Protein AF-A0A963NN15-F1 (afdb_monomer)

Secondary structure (DSSP, 8-state):
---SSEEEE--SSHHHHHH-STT--S-SS-EE---GGGHHHHHHHHHHHHHHTT-TTSEEEEEEEHIIIIITTHHHHHHHHHTT-S-EEEEE--SSBGGGTSB--TTS--

Solvent-accessible surface area (backbone atoms only — not comparable to full-atom values): 6058 Å² total; per-residue (Å²): 133,91,60,83,59,37,39,38,32,31,16,74,35,56,60,36,61,63,37,35,61,89,95,48,63,72,57,97,44,59,74,44,70,53,54,42,46,37,40,39,47,52,46,48,53,51,44,55,52,32,46,76,70,68,45,71,80,51,42,41,36,35,51,32,33,34,38,36,44,69,46,69,8,29,66,32,39,52,54,33,57,75,68,64,53,82,56,49,78,42,70,55,70,74,44,23,35,55,69,83,70,56,43,85,33,82,66,37,84,132

Structure (mmCIF, N/CA/C/O backbone):
data_AF-A0A963NN15-F1
#
_entry.id   AF-A0A963NN15-F1
#
loop_
_atom_site.group_PDB
_atom_site.id
_atom_site.type_symbol
_atom_site.label_atom_id
_atom_site.label_alt_id
_atom_site.label_comp_id
_atom_site.label_asym_id
_atom_site.label_entity_id
_atom_site.label_seq_id
_atom_site.pdbx_PDB_ins_code
_atom_site.Cartn_x
_atom_site.Cartn_y
_atom_site.Cartn_z
_atom_site.occupancy
_atom_site.B_iso_or_equiv
_atom_site.auth_seq_id
_atom_site.auth_comp_id
_atom_site.auth_asym_id
_atom_site.auth_atom_id
_atom_site.pdbx_PDB_model_num
ATOM 1 N N . GLU A 1 1 ? -16.730 9.349 -2.448 1.00 60.84 1 GLU A N 1
ATOM 2 C CA . GLU A 1 1 ? -15.549 10.236 -2.363 1.00 60.84 1 GLU A CA 1
ATOM 3 C C . GLU A 1 1 ? -14.782 9.901 -1.092 1.00 60.84 1 GLU A C 1
ATOM 5 O O . GLU A 1 1 ? -15.428 9.546 -0.113 1.00 60.84 1 GLU A O 1
ATOM 10 N N . ILE A 1 2 ? -13.446 9.968 -1.102 1.00 81.62 2 ILE A N 1
ATOM 11 C CA . ILE A 1 2 ? -12.650 9.847 0.132 1.00 81.62 2 ILE A CA 1
ATOM 12 C C . ILE A 1 2 ? -12.764 11.188 0.864 1.00 81.62 2 ILE A C 1
ATOM 14 O O . ILE A 1 2 ? -12.326 12.214 0.344 1.00 81.62 2 ILE A O 1
ATOM 18 N N . GLY A 1 3 ? -13.424 11.186 2.022 1.00 85.44 3 GLY A N 1
ATOM 19 C CA . GLY A 1 3 ? -13.643 12.385 2.832 1.00 85.44 3 GLY A CA 1
ATOM 20 C C . GLY A 1 3 ? -12.395 12.834 3.600 1.00 85.44 3 GLY A C 1
ATOM 21 O O . GLY A 1 3 ? -11.336 12.216 3.531 1.00 85.44 3 GLY A O 1
ATOM 22 N N . ALA A 1 4 ? -12.532 13.914 4.374 1.00 92.25 4 ALA A N 1
ATOM 23 C CA . ALA A 1 4 ? -11.456 14.413 5.237 1.00 92.25 4 ALA A CA 1
ATOM 24 C C . ALA A 1 4 ? -11.134 13.473 6.419 1.00 92.25 4 ALA A C 1
ATOM 26 O O . ALA A 1 4 ? -10.036 13.546 6.967 1.00 92.25 4 ALA A O 1
ATOM 27 N N . ASP A 1 5 ? -12.069 12.596 6.802 1.00 96.38 5 ASP A N 1
ATOM 28 C CA . ASP A 1 5 ? -11.848 11.546 7.802 1.00 96.38 5 ASP A CA 1
ATOM 29 C C . ASP A 1 5 ? -11.218 10.310 7.145 1.00 96.38 5 ASP A C 1
ATOM 31 O O . ASP A 1 5 ? -11.868 9.296 6.880 1.00 96.38 5 ASP A O 1
ATOM 35 N N . ALA A 1 6 ? -9.938 10.441 6.808 1.00 97.19 6 ALA A N 1
ATOM 36 C CA . ALA A 1 6 ? -9.162 9.383 6.188 1.00 97.19 6 ALA A CA 1
ATOM 37 C C . ALA A 1 6 ? -7.715 9.381 6.689 1.00 97.19 6 ALA A C 1
ATOM 39 O O . ALA A 1 6 ? -7.194 10.394 7.153 1.00 97.19 6 ALA A O 1
ATOM 40 N N . MET A 1 7 ? -7.049 8.238 6.557 1.00 97.50 7 MET A N 1
ATOM 41 C CA . MET A 1 7 ? -5.616 8.077 6.777 1.00 97.50 7 MET A CA 1
ATOM 42 C C . MET A 1 7 ? -5.003 7.323 5.601 1.00 97.50 7 MET A C 1
ATOM 44 O O . MET A 1 7 ? -5.540 6.307 5.154 1.00 97.50 7 MET A O 1
ATOM 48 N N . ALA A 1 8 ? -3.869 7.815 5.109 1.00 97.38 8 ALA A N 1
ATOM 49 C CA . ALA A 1 8 ? -3.171 7.221 3.980 1.00 97.38 8 ALA A CA 1
ATOM 50 C C . ALA A 1 8 ? -1.980 6.371 4.436 1.00 97.38 8 ALA A C 1
ATOM 52 O O . ALA A 1 8 ? -1.214 6.766 5.314 1.00 97.38 8 ALA A O 1
ATOM 53 N N . VAL A 1 9 ? -1.788 5.230 3.783 1.00 98.25 9 VAL A N 1
ATOM 54 C CA . VAL A 1 9 ? -0.587 4.400 3.855 1.00 98.25 9 VAL A CA 1
ATOM 55 C C . VAL A 1 9 ? 0.126 4.503 2.511 1.00 98.25 9 VAL A C 1
ATOM 57 O O . VAL A 1 9 ? -0.418 4.102 1.482 1.00 98.25 9 VAL A O 1
ATOM 60 N N . ILE A 1 10 ? 1.331 5.070 2.504 1.00 97.94 10 ILE A N 1
ATOM 61 C CA . ILE A 1 10 ? 2.076 5.365 1.272 1.00 97.94 10 ILE A CA 1
ATOM 62 C C . ILE A 1 10 ? 3.467 4.721 1.364 1.00 97.94 10 ILE A C 1
ATOM 64 O O . ILE A 1 10 ? 4.354 5.295 1.995 1.00 97.94 10 ILE A O 1
ATOM 68 N N . PRO A 1 11 ? 3.685 3.524 0.786 1.00 97.88 11 PRO A N 1
ATOM 69 C CA . PRO A 1 11 ? 5.013 2.915 0.718 1.00 97.88 11 PRO A CA 1
ATOM 70 C C . PRO A 1 11 ? 5.978 3.715 -0.186 1.00 97.88 11 PRO A C 1
ATOM 72 O O . PRO A 1 11 ? 5.517 4.484 -1.040 1.00 97.88 11 PRO A O 1
ATOM 75 N N . PRO A 1 12 ?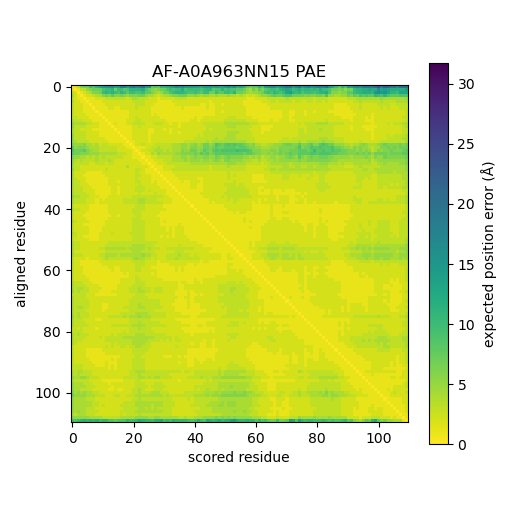 7.307 3.497 -0.072 1.00 97.50 12 PRO A N 1
ATOM 76 C CA . PRO A 1 12 ? 8.325 4.064 -0.954 1.00 97.50 12 PRO A CA 1
ATOM 77 C C . PRO A 1 12 ? 7.951 3.955 -2.436 1.00 97.50 12 PRO A C 1
ATOM 79 O O . PRO A 1 12 ? 7.853 2.875 -3.001 1.00 97.50 12 PRO A O 1
ATOM 82 N N . SER A 1 13 ? 7.701 5.092 -3.072 1.00 96.44 13 SER A N 1
ATOM 83 C CA . SER A 1 13 ? 7.200 5.193 -4.445 1.00 96.44 13 SER A CA 1
ATOM 84 C C . SER A 1 13 ? 7.310 6.648 -4.907 1.00 96.44 13 SER A C 1
ATOM 86 O O . SER A 1 13 ? 7.644 7.526 -4.108 1.00 96.44 13 SER A O 1
ATOM 88 N N . CYS A 1 14 ? 6.965 6.949 -6.164 1.00 96.81 14 CYS A N 1
ATOM 89 C CA . CYS A 1 14 ? 6.812 8.344 -6.596 1.00 96.81 14 CYS A CA 1
ATOM 90 C C . CYS A 1 14 ? 5.805 9.093 -5.711 1.00 96.81 14 CYS A C 1
ATOM 92 O O . CYS A 1 14 ? 6.032 10.250 -5.362 1.00 96.81 14 CYS A O 1
ATOM 94 N N . MET A 1 15 ? 4.728 8.416 -5.292 1.00 96.69 15 MET A N 1
ATOM 95 C CA . MET A 1 15 ? 3.721 8.997 -4.409 1.00 96.69 15 MET A CA 1
ATOM 96 C C . MET A 1 15 ? 4.299 9.358 -3.037 1.00 96.69 15 MET A C 1
ATOM 98 O O . MET A 1 15 ? 3.920 10.385 -2.489 1.00 96.69 15 MET A O 1
ATOM 102 N N . ALA A 1 16 ? 5.252 8.588 -2.500 1.00 95.62 16 ALA A N 1
ATOM 103 C CA . ALA A 1 16 ? 5.925 8.938 -1.245 1.00 95.62 16 ALA A CA 1
ATOM 104 C C . ALA A 1 16 ? 6.748 10.233 -1.363 1.00 95.62 16 ALA A C 1
ATOM 106 O O . ALA A 1 16 ? 6.741 11.045 -0.440 1.00 95.62 16 ALA A O 1
ATOM 107 N N . ILE A 1 17 ? 7.407 10.457 -2.507 1.00 95.38 17 ILE A N 1
ATOM 108 C CA . ILE A 1 17 ? 8.140 11.705 -2.773 1.00 95.38 17 ILE A CA 1
ATOM 109 C C . ILE A 1 17 ? 7.174 12.882 -2.940 1.00 95.38 17 ILE A C 1
ATOM 111 O O . ILE A 1 17 ? 7.390 13.944 -2.361 1.00 95.38 17 ILE A O 1
ATOM 115 N N . ILE A 1 18 ? 6.079 12.683 -3.681 1.00 95.50 18 ILE A N 1
ATOM 116 C CA . ILE A 1 18 ? 5.031 13.697 -3.887 1.00 95.50 18 ILE A CA 1
ATOM 117 C C . ILE A 1 18 ? 4.321 14.037 -2.572 1.00 95.50 18 ILE A C 1
ATOM 119 O O . ILE A 1 18 ? 3.994 15.201 -2.335 1.00 95.50 18 ILE A O 1
ATOM 123 N N . ALA A 1 19 ? 4.103 13.044 -1.704 1.00 95.06 19 ALA A N 1
ATOM 124 C CA . ALA A 1 19 ? 3.505 13.222 -0.384 1.00 95.06 19 ALA A CA 1
ATOM 125 C C . ALA A 1 19 ? 4.323 14.165 0.507 1.00 95.06 19 ALA A C 1
ATOM 127 O O . ALA A 1 19 ? 3.743 14.803 1.380 1.00 95.06 19 ALA A O 1
ATOM 128 N N . GLY A 1 20 ? 5.624 14.298 0.239 1.00 92.19 20 GLY A N 1
ATOM 129 C CA . GLY A 1 20 ? 6.531 15.238 0.883 1.00 92.19 20 GLY A CA 1
ATOM 130 C C . GLY A 1 20 ? 7.494 14.560 1.867 1.00 92.19 20 GLY A C 1
ATOM 131 O O . GLY A 1 20 ? 7.127 13.583 2.523 1.00 92.19 20 GLY A O 1
ATOM 132 N N . PRO A 1 21 ? 8.740 15.057 1.978 1.00 89.25 21 PRO A N 1
ATOM 133 C CA . PRO A 1 21 ? 9.678 14.603 2.995 1.00 89.25 21 PRO A CA 1
ATOM 134 C C . PRO A 1 21 ? 9.320 15.205 4.355 1.00 89.25 21 PRO A C 1
ATOM 136 O O . PRO A 1 21 ? 8.892 16.355 4.431 1.00 89.25 21 PRO A O 1
ATOM 139 N N . GLN A 1 22 ? 9.600 14.487 5.442 1.00 87.62 22 GLN A N 1
ATOM 140 C CA . GLN A 1 22 ? 9.481 15.035 6.796 1.00 87.62 22 GLN A CA 1
ATOM 141 C C . GLN A 1 22 ? 10.270 16.360 6.926 1.00 87.62 22 GLN A C 1
ATOM 143 O O . GLN A 1 22 ? 11.441 16.387 6.537 1.00 87.62 22 GLN A O 1
ATOM 148 N N . PRO A 1 23 ? 9.697 17.448 7.491 1.00 90.69 23 PRO A N 1
ATOM 149 C CA . PRO A 1 23 ? 8.391 17.576 8.159 1.00 90.69 23 PRO A CA 1
ATOM 150 C C . PRO A 1 23 ? 7.225 18.075 7.282 1.00 90.69 23 PR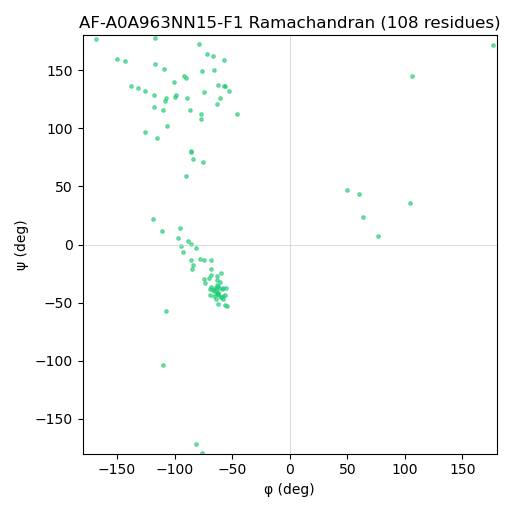O A C 1
ATOM 152 O O . PRO A 1 23 ? 6.196 18.495 7.809 1.00 90.69 23 PRO A O 1
ATOM 155 N N . TYR A 1 24 ? 7.376 18.090 5.961 1.00 91.81 24 TYR A N 1
ATOM 156 C CA . TYR A 1 24 ? 6.381 18.611 5.027 1.00 91.81 24 TYR A CA 1
ATOM 157 C C . TYR A 1 24 ? 5.426 17.518 4.548 1.00 91.81 24 TYR A C 1
ATOM 159 O O . TYR A 1 24 ? 5.831 16.382 4.317 1.00 91.81 24 TYR A O 1
ATOM 167 N N . SER A 1 25 ? 4.161 17.885 4.328 1.00 94.38 25 SER A N 1
ATOM 168 C CA . SER A 1 25 ? 3.207 17.016 3.644 1.00 94.38 25 SER A CA 1
ATOM 169 C C . SER A 1 25 ? 2.348 17.787 2.648 1.00 94.38 25 SER A C 1
ATOM 171 O O . SER A 1 25 ? 1.871 18.882 2.949 1.00 94.38 25 SER A O 1
ATOM 173 N N . SER A 1 26 ? 2.150 17.215 1.460 1.00 95.25 26 SER A N 1
ATOM 174 C CA . SER A 1 26 ? 1.211 17.717 0.449 1.00 95.25 26 SER A CA 1
ATOM 175 C C . SER A 1 26 ? -0.220 17.207 0.661 1.00 95.25 26 SER A C 1
ATOM 177 O O . SER A 1 26 ? -1.161 17.753 0.080 1.00 95.25 26 SER A O 1
ATOM 179 N N . LEU A 1 27 ? -0.408 16.193 1.516 1.00 93.38 27 LEU A N 1
ATOM 180 C CA . LEU A 1 27 ? -1.718 15.666 1.884 1.00 93.38 27 LEU A CA 1
ATOM 181 C C . LEU A 1 27 ? -2.264 16.394 3.118 1.00 93.38 27 LEU A C 1
ATOM 183 O O . LEU A 1 27 ? -1.538 16.727 4.050 1.00 93.38 27 LEU A O 1
ATOM 187 N N . LYS A 1 28 ? -3.585 16.609 3.138 1.00 93.88 28 LYS A N 1
ATOM 188 C CA . LYS A 1 28 ? -4.310 17.204 4.279 1.00 93.88 28 LYS A CA 1
ATOM 189 C C . LYS A 1 28 ? -4.782 16.171 5.309 1.00 93.88 28 LYS A C 1
ATOM 191 O O . LYS A 1 28 ? -5.474 16.530 6.257 1.00 93.88 28 LYS A O 1
ATOM 196 N N . ILE A 1 29 ? -4.438 14.906 5.097 1.00 94.69 29 ILE A N 1
ATOM 197 C CA . ILE A 1 29 ? -4.777 13.774 5.958 1.00 94.69 29 ILE A CA 1
ATOM 198 C C . ILE A 1 29 ? -3.493 13.155 6.518 1.00 94.69 29 ILE A C 1
ATOM 200 O O . ILE A 1 29 ? -2.442 13.286 5.885 1.00 94.69 29 ILE A O 1
ATOM 204 N N . PRO A 1 30 ? -3.542 12.473 7.674 1.00 95.31 30 PRO A N 1
ATOM 205 C CA . PRO A 1 30 ? -2.386 11.758 8.196 1.00 95.31 30 PRO A CA 1
ATOM 206 C C . PRO A 1 30 ? -1.851 10.729 7.194 1.00 95.31 30 PRO A C 1
ATOM 208 O O . PRO A 1 30 ? -2.619 9.968 6.601 1.00 95.31 30 PRO A O 1
ATOM 211 N N . VAL A 1 31 ? -0.527 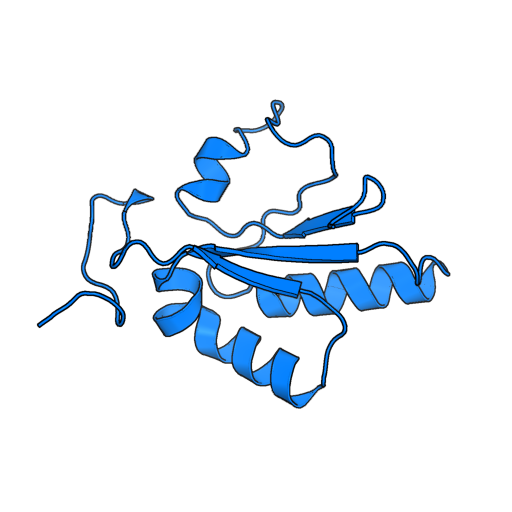10.685 7.048 1.00 95.25 31 VAL A N 1
ATOM 212 C CA . VAL A 1 31 ? 0.183 9.740 6.180 1.00 95.25 31 VAL A CA 1
ATOM 213 C C . VAL A 1 31 ? 1.098 8.871 7.032 1.00 95.25 31 VAL A C 1
ATOM 215 O O . VAL A 1 31 ? 1.911 9.379 7.803 1.00 95.25 31 VAL A O 1
ATOM 218 N N . TYR A 1 32 ? 0.994 7.559 6.859 1.00 96.06 32 TYR A N 1
ATOM 219 C CA . TYR A 1 32 ? 1.932 6.579 7.382 1.00 96.06 32 TYR A CA 1
ATOM 220 C C . TYR A 1 32 ? 2.764 6.003 6.231 1.00 96.06 32 TYR A C 1
ATOM 222 O O . TYR A 1 32 ? 2.206 5.510 5.250 1.00 96.06 32 TYR A O 1
ATOM 230 N N . GLN A 1 33 ? 4.092 6.061 6.338 1.00 95.94 33 GLN A N 1
ATOM 231 C CA . GLN A 1 33 ? 5.007 5.490 5.345 1.00 95.94 33 GLN A CA 1
ATOM 232 C C . GLN A 1 33 ? 5.651 4.205 5.899 1.00 95.94 33 GLN A C 1
ATOM 234 O O . GLN A 1 33 ? 6.551 4.297 6.736 1.00 95.94 33 GLN A O 1
ATOM 239 N N . PRO A 1 34 ? 5.183 3.010 5.490 1.00 97.00 34 PRO A N 1
ATOM 240 C CA . PRO A 1 34 ? 5.821 1.737 5.822 1.00 97.00 34 PRO A CA 1
ATOM 241 C C . PRO A 1 34 ? 7.002 1.447 4.880 1.00 97.00 34 PRO A C 1
ATOM 243 O O . PRO A 1 34 ? 7.375 2.279 4.058 1.00 97.00 34 PRO A O 1
ATOM 246 N N . THR A 1 35 ? 7.572 0.245 4.957 1.00 97.88 35 THR A N 1
ATOM 247 C CA . THR A 1 35 ? 8.447 -0.282 3.899 1.00 97.88 35 THR A CA 1
ATOM 248 C C . THR A 1 35 ? 7.640 -0.664 2.648 1.00 97.88 35 THR A C 1
ATOM 250 O O . THR A 1 35 ? 6.409 -0.768 2.692 1.00 97.88 35 THR A O 1
ATOM 253 N N . LEU A 1 36 ? 8.316 -0.835 1.505 1.00 97.69 36 LEU A N 1
ATOM 254 C CA . LEU A 1 36 ? 7.658 -1.042 0.206 1.00 97.69 36 LEU A CA 1
ATOM 255 C C . LEU A 1 36 ? 6.817 -2.326 0.177 1.00 97.69 36 LEU A C 1
ATOM 257 O O . LEU A 1 36 ? 5.679 -2.330 -0.290 1.00 97.69 36 LEU A O 1
ATOM 261 N N . GLU A 1 37 ? 7.358 -3.394 0.746 1.00 98.00 37 GLU A N 1
ATOM 262 C CA . GLU A 1 37 ? 6.777 -4.730 0.804 1.00 98.00 37 GLU A CA 1
ATOM 263 C C . GLU A 1 37 ? 5.614 -4.873 1.797 1.00 98.00 37 GLU A C 1
ATOM 265 O O . GLU A 1 37 ? 4.890 -5.867 1.756 1.00 98.00 37 GLU A O 1
ATOM 270 N N . ALA A 1 38 ? 5.419 -3.901 2.696 1.00 97.94 38 ALA A N 1
ATOM 271 C CA . ALA A 1 38 ? 4.523 -4.025 3.848 1.00 97.94 38 ALA A CA 1
ATOM 272 C C . ALA A 1 38 ? 3.264 -3.143 3.771 1.00 97.94 38 ALA A C 1
ATOM 274 O O . ALA A 1 38 ? 2.556 -3.004 4.769 1.00 97.94 38 ALA A O 1
ATOM 275 N N . SER A 1 39 ? 2.957 -2.548 2.615 1.00 97.62 39 SER A N 1
ATOM 276 C CA . SER A 1 39 ? 1.874 -1.562 2.458 1.00 97.62 39 SER A CA 1
ATOM 277 C C . SER A 1 39 ? 0.497 -2.050 2.942 1.00 97.62 39 SER A C 1
ATOM 279 O O . SER A 1 39 ? -0.121 -1.412 3.796 1.00 97.62 39 SER A O 1
ATOM 281 N N . ALA A 1 40 ? 0.030 -3.212 2.480 1.00 98.38 40 ALA A N 1
ATOM 282 C CA . ALA A 1 40 ? -1.265 -3.764 2.889 1.00 98.38 40 ALA A CA 1
ATOM 283 C C . ALA A 1 40 ? -1.254 -4.345 4.316 1.00 98.38 40 ALA A C 1
ATOM 285 O O . ALA A 1 40 ? -2.267 -4.299 5.020 1.00 98.38 40 ALA A O 1
ATOM 286 N N . ALA A 1 41 ? -0.108 -4.850 4.786 1.00 98.50 41 ALA A N 1
ATOM 287 C CA . ALA A 1 41 ? 0.046 -5.287 6.176 1.00 98.50 41 ALA A CA 1
ATOM 288 C C . ALA A 1 41 ? -0.057 -4.099 7.149 1.00 98.50 41 ALA A C 1
ATOM 290 O O . ALA A 1 41 ? -0.774 -4.173 8.149 1.00 98.50 41 ALA A O 1
ATOM 291 N N . ALA A 1 42 ? 0.596 -2.983 6.822 1.00 98.56 42 ALA A N 1
ATOM 292 C CA . ALA A 1 42 ? 0.496 -1.730 7.557 1.00 98.56 42 ALA A CA 1
ATOM 293 C C . ALA A 1 42 ? -0.942 -1.197 7.589 1.00 98.56 42 ALA A C 1
ATOM 295 O O . ALA A 1 42 ? -1.430 -0.825 8.656 1.00 98.56 42 ALA A O 1
ATOM 296 N N . ALA A 1 43 ? -1.642 -1.216 6.451 1.00 98.62 43 ALA A N 1
ATOM 297 C CA . ALA A 1 43 ? -3.045 -0.814 6.376 1.00 98.62 43 ALA A CA 1
ATOM 298 C C . ALA A 1 43 ? -3.960 -1.699 7.234 1.00 98.62 43 ALA A C 1
ATOM 300 O O . ALA A 1 43 ? -4.791 -1.172 7.971 1.00 98.62 43 ALA A O 1
ATOM 301 N N . SER A 1 44 ? -3.746 -3.020 7.221 1.00 98.56 44 SER A N 1
ATOM 302 C CA . SER A 1 44 ? -4.466 -3.963 8.093 1.00 98.56 44 SER A CA 1
ATOM 303 C C . SER A 1 44 ? -4.271 -3.610 9.575 1.00 98.56 44 SER A C 1
ATOM 305 O O . SER A 1 44 ? -5.224 -3.542 10.349 1.00 98.56 44 SER A O 1
ATOM 307 N N . GLY A 1 45 ? -3.025 -3.342 9.984 1.00 98.25 45 GLY A N 1
ATOM 308 C CA . GLY A 1 45 ? -2.713 -2.919 11.350 1.00 98.25 45 GLY A CA 1
ATOM 309 C C . GLY A 1 45 ? -3.374 -1.588 11.721 1.00 98.25 45 GLY A C 1
ATOM 310 O O . GLY A 1 45 ? -3.954 -1.469 12.801 1.00 98.25 45 GLY A O 1
ATOM 311 N N . LEU A 1 46 ? -3.338 -0.611 10.810 1.00 98.38 46 LEU A N 1
ATOM 312 C CA . LEU A 1 46 ? -3.941 0.706 11.003 1.00 98.38 46 LEU A CA 1
ATOM 313 C C . LEU A 1 46 ? -5.467 0.624 11.153 1.00 98.38 46 LEU A C 1
ATOM 315 O O . LEU A 1 46 ? -6.009 1.194 12.099 1.00 98.38 46 LEU A O 1
ATOM 319 N N . ARG A 1 47 ? -6.148 -0.129 10.279 1.00 98.06 47 ARG A N 1
ATOM 320 C CA . ARG A 1 47 ? -7.599 -0.368 10.341 1.00 98.06 47 ARG A CA 1
ATOM 321 C C . ARG A 1 47 ? -8.008 -0.961 11.688 1.00 98.06 47 ARG A C 1
ATOM 323 O O . ARG A 1 47 ? -8.834 -0.390 12.398 1.00 98.06 47 ARG A O 1
ATOM 330 N N . ARG A 1 48 ? -7.347 -2.044 12.107 1.00 98.31 48 ARG A N 1
ATOM 331 C CA . ARG A 1 48 ? -7.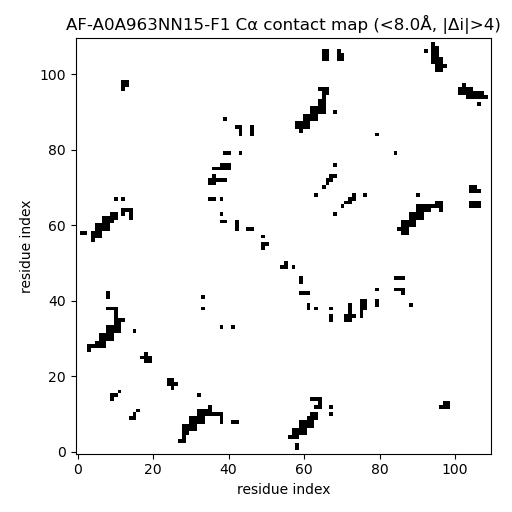615 -2.706 13.397 1.00 98.31 48 ARG A CA 1
ATOM 332 C C . ARG A 1 48 ? -7.353 -1.790 14.594 1.00 98.31 48 ARG A C 1
ATOM 334 O O . ARG A 1 48 ? -8.094 -1.828 15.576 1.00 98.31 48 ARG A O 1
ATOM 341 N N . ALA A 1 49 ? -6.318 -0.952 14.526 1.00 98.31 49 ALA A N 1
ATOM 342 C CA . ALA A 1 49 ? -6.024 0.022 15.573 1.00 98.31 49 ALA A CA 1
ATOM 343 C C . ALA A 1 49 ? -7.104 1.113 15.673 1.00 98.31 49 ALA A C 1
ATOM 345 O O . ALA A 1 49 ? -7.475 1.501 16.782 1.00 98.31 49 ALA A O 1
ATOM 346 N N . LEU A 1 50 ? -7.633 1.589 14.542 1.00 98.19 50 LEU A N 1
ATOM 347 C CA . LEU A 1 50 ? -8.750 2.536 14.510 1.00 98.19 50 LEU A CA 1
ATOM 348 C C . LEU A 1 50 ? -10.037 1.909 15.064 1.00 98.19 50 LEU A C 1
ATOM 350 O O . LEU A 1 50 ? -10.733 2.549 15.855 1.00 98.19 50 LEU A O 1
ATOM 354 N N . ASP A 1 51 ? -10.312 0.643 14.748 1.00 98.19 51 ASP A N 1
ATOM 355 C CA . ASP A 1 51 ? -11.472 -0.082 15.283 1.00 98.19 51 ASP A CA 1
ATOM 356 C C . ASP A 1 51 ? -11.398 -0.253 16.799 1.00 98.19 51 ASP A C 1
ATOM 358 O O . ASP A 1 51 ? -12.394 -0.040 17.496 1.00 98.19 51 ASP A O 1
ATOM 362 N N . ALA A 1 52 ? -10.211 -0.570 17.323 1.00 98.44 52 ALA A N 1
ATOM 363 C CA . ALA A 1 52 ? -9.961 -0.644 18.761 1.00 98.44 52 ALA A CA 1
ATOM 364 C C . ALA A 1 52 ? -10.156 0.713 19.464 1.00 98.44 52 ALA A C 1
ATOM 366 O O . ALA A 1 52 ? -10.523 0.754 20.635 1.00 98.44 52 ALA A O 1
ATOM 367 N N . GLN A 1 53 ? -9.963 1.824 18.745 1.00 98.19 53 GLN A N 1
ATOM 368 C CA . GLN A 1 53 ? -10.250 3.183 19.219 1.00 98.19 53 GLN A CA 1
ATOM 369 C C . GLN A 1 53 ? -11.711 3.614 18.997 1.00 98.19 53 GLN A C 1
ATOM 371 O O . GLN A 1 53 ? -12.067 4.746 19.319 1.00 98.19 53 GLN A O 1
ATOM 376 N N . GLY A 1 54 ? -12.559 2.755 18.422 1.00 98.06 54 GLY A N 1
ATOM 377 C CA . GLY A 1 54 ? -13.948 3.076 18.087 1.00 98.06 54 GLY A CA 1
ATOM 378 C C . GLY A 1 54 ? -14.130 3.947 16.837 1.00 98.06 54 GLY A C 1
ATOM 379 O O . GLY A 1 54 ? -15.254 4.348 16.547 1.00 98.06 54 GLY A O 1
ATOM 380 N N . LYS A 1 55 ? -13.068 4.215 16.068 1.00 97.56 55 LYS A N 1
ATOM 381 C CA . LYS A 1 55 ? -13.074 5.059 14.859 1.00 97.56 55 LYS A CA 1
ATOM 382 C C . LYS A 1 55 ? -13.365 4.246 13.595 1.00 97.56 55 LYS A C 1
ATOM 384 O O . LYS A 1 55 ? -12.546 4.177 12.680 1.00 97.56 55 LYS A O 1
ATOM 389 N N . ARG A 1 56 ? -14.523 3.586 13.560 1.00 96.06 56 ARG A N 1
ATOM 390 C CA . ARG A 1 56 ? -14.897 2.666 12.468 1.00 96.06 56 ARG A CA 1
ATOM 391 C C . ARG A 1 56 ? -15.139 3.367 11.127 1.00 96.06 56 ARG A C 1
ATOM 393 O O . ARG A 1 56 ? -14.886 2.771 10.095 1.00 96.06 56 ARG A O 1
ATOM 400 N N . GLU A 1 57 ? -15.519 4.642 11.153 1.00 95.69 57 GLU A N 1
ATOM 401 C CA . GLU A 1 57 ? -15.845 5.419 9.946 1.00 95.69 57 GLU A CA 1
ATOM 402 C C . GLU A 1 57 ? -14.619 6.034 9.241 1.00 95.69 57 GLU A C 1
ATOM 404 O O . GLU A 1 57 ? -14.698 6.400 8.068 1.00 95.69 57 GLU A O 1
ATOM 409 N N . THR A 1 58 ? -13.472 6.144 9.926 1.00 97.50 58 THR A N 1
ATOM 410 C CA . THR A 1 58 ? -12.250 6.718 9.338 1.00 97.50 58 THR A CA 1
ATOM 411 C C . THR A 1 58 ? -11.783 5.847 8.180 1.00 97.50 58 THR A C 1
ATOM 413 O O . THR A 1 58 ? -11.453 4.686 8.389 1.00 97.50 58 THR A O 1
ATOM 416 N N . THR A 1 59 ? -11.685 6.382 6.966 1.00 97.94 59 THR A N 1
ATOM 417 C CA . THR A 1 59 ? -11.255 5.597 5.797 1.00 97.94 59 THR A CA 1
ATOM 418 C C . THR A 1 59 ? -9.749 5.327 5.835 1.00 97.94 59 THR A C 1
ATOM 420 O O . THR A 1 59 ? -8.954 6.252 5.980 1.00 97.94 59 THR A O 1
ATOM 423 N N . VAL A 1 60 ? -9.324 4.077 5.638 1.00 98.31 60 VAL A N 1
ATOM 424 C CA . VAL A 1 60 ? -7.909 3.743 5.403 1.00 98.31 60 VAL A CA 1
ATOM 425 C C . VAL A 1 60 ? -7.692 3.554 3.905 1.00 98.31 60 VAL A C 1
ATOM 427 O O . VAL A 1 60 ? -8.409 2.783 3.269 1.00 98.31 60 VAL A O 1
ATOM 430 N N . VAL A 1 61 ? -6.710 4.256 3.338 1.00 98.06 61 VAL A N 1
ATOM 431 C CA . VAL A 1 61 ? -6.360 4.156 1.914 1.00 98.06 61 VAL A CA 1
ATOM 432 C C . VAL A 1 61 ? -4.881 3.843 1.731 1.00 98.06 61 VAL A C 1
ATOM 434 O O . VAL A 1 61 ? -4.024 4.493 2.322 1.00 98.06 61 VAL A O 1
ATOM 437 N N . VAL A 1 62 ? -4.566 2.864 0.890 1.00 98.44 62 VAL A N 1
ATOM 438 C CA . VAL A 1 62 ? -3.205 2.575 0.434 1.00 98.44 62 VAL A CA 1
ATOM 439 C C . VAL A 1 62 ? -3.005 3.192 -0.942 1.00 98.44 62 VAL A C 1
ATOM 441 O O . VAL A 1 62 ? -3.802 2.944 -1.844 1.00 98.44 62 VAL A O 1
ATOM 444 N N . LEU A 1 63 ? -1.929 3.961 -1.107 1.00 97.94 63 LEU A N 1
ATOM 445 C CA . LEU A 1 63 ? -1.489 4.484 -2.401 1.00 97.94 63 LEU A CA 1
ATOM 446 C C . LEU A 1 63 ? -0.124 3.876 -2.733 1.00 97.94 63 LEU A C 1
ATOM 448 O O . LEU A 1 63 ? 0.909 4.399 -2.313 1.00 97.94 63 LEU A O 1
ATOM 452 N N . ALA A 1 64 ? -0.121 2.753 -3.446 1.00 98.31 64 ALA A N 1
ATOM 453 C CA . ALA A 1 64 ? 1.090 2.025 -3.819 1.00 98.31 64 ALA A CA 1
ATOM 454 C C . ALA A 1 64 ? 1.367 2.151 -5.322 1.00 98.31 64 ALA A C 1
ATOM 456 O O . ALA A 1 64 ? 0.443 2.310 -6.111 1.00 98.31 64 ALA A O 1
ATOM 457 N N . GLY A 1 65 ? 2.638 2.083 -5.722 1.00 98.38 65 GLY A N 1
ATOM 458 C CA . GLY A 1 65 ? 3.000 1.914 -7.135 1.00 98.38 65 GLY A CA 1
ATOM 459 C C . GLY A 1 65 ? 2.844 0.462 -7.591 1.00 98.38 65 GLY A C 1
ATOM 460 O O . GLY A 1 65 ? 2.662 -0.440 -6.767 1.00 98.38 65 GLY A O 1
ATOM 461 N N . ASP A 1 66 ? 2.994 0.225 -8.888 1.00 98.12 66 ASP A N 1
ATOM 462 C CA . ASP A 1 66 ? 2.976 -1.104 -9.503 1.00 98.12 66 ASP A CA 1
ATOM 463 C C . ASP A 1 66 ? 4.048 -2.039 -8.930 1.00 98.12 66 ASP A C 1
ATOM 465 O O . ASP A 1 66 ? 3.721 -3.155 -8.539 1.00 98.12 66 ASP A O 1
ATOM 469 N N . GLY A 1 67 ? 5.288 -1.583 -8.733 1.00 97.94 67 GLY A N 1
ATOM 470 C CA . GLY A 1 67 ? 6.325 -2.402 -8.090 1.00 97.94 67 GLY A CA 1
ATOM 471 C C . GLY A 1 67 ? 5.981 -2.822 -6.649 1.00 97.94 67 GLY A C 1
ATOM 472 O O . GLY A 1 67 ? 6.298 -3.921 -6.201 1.00 97.94 67 GLY A O 1
ATOM 473 N N . GLY A 1 68 ? 5.254 -1.977 -5.913 1.00 97.62 68 GLY A N 1
ATOM 474 C CA . GLY A 1 68 ? 4.732 -2.318 -4.583 1.00 97.62 68 GLY A CA 1
ATOM 475 C C . GLY A 1 68 ? 3.485 -3.207 -4.613 1.00 97.62 68 GLY A C 1
ATOM 476 O O . GLY A 1 68 ? 3.102 -3.734 -3.573 1.00 97.62 68 GLY A O 1
ATOM 477 N N . THR A 1 69 ? 2.857 -3.371 -5.778 1.00 98.31 69 THR A N 1
ATOM 478 C CA . THR A 1 69 ? 1.584 -4.081 -5.945 1.00 98.31 69 THR A CA 1
ATOM 479 C C . THR A 1 69 ? 1.774 -5.430 -6.627 1.00 98.31 69 T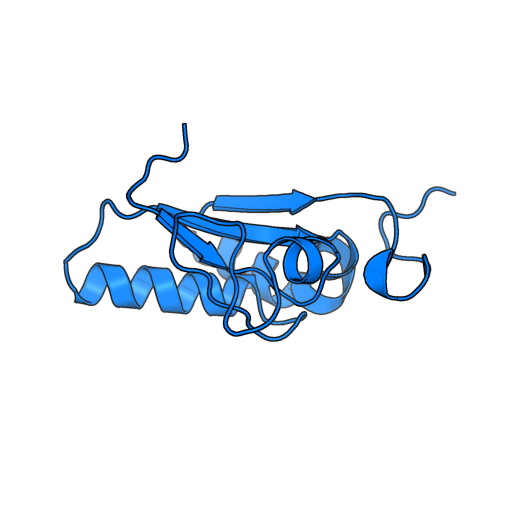HR A C 1
ATOM 481 O O . THR A 1 69 ? 1.396 -6.448 -6.059 1.00 98.31 69 THR A O 1
ATOM 484 N N . TYR A 1 70 ? 2.355 -5.446 -7.827 1.00 97.88 70 TYR A N 1
ATOM 485 C CA . TYR A 1 70 ? 2.530 -6.642 -8.651 1.00 97.88 70 TYR A CA 1
ATOM 486 C C . TYR A 1 70 ? 3.788 -7.442 -8.294 1.00 97.88 70 TYR A C 1
ATOM 488 O O . TYR A 1 70 ? 3.833 -8.636 -8.577 1.00 97.88 70 TYR A O 1
ATOM 496 N N . ASP A 1 71 ? 4.779 -6.813 -7.646 1.00 98.31 71 ASP A N 1
ATOM 497 C CA . ASP A 1 71 ? 6.032 -7.470 -7.261 1.00 98.31 71 ASP A CA 1
ATOM 498 C C . ASP A 1 71 ? 6.128 -7.657 -5.734 1.00 98.31 71 ASP A C 1
ATOM 500 O O . ASP A 1 71 ? 5.501 -8.543 -5.151 1.00 98.31 71 ASP A O 1
ATOM 504 N N . ILE A 1 72 ? 6.926 -6.827 -5.052 1.00 98.44 72 ILE A N 1
ATOM 505 C CA . ILE A 1 72 ? 7.430 -7.113 -3.702 1.00 98.44 72 ILE A CA 1
ATOM 506 C C . ILE A 1 72 ? 6.342 -7.046 -2.619 1.00 98.44 72 ILE A C 1
ATOM 508 O O . ILE A 1 72 ? 6.429 -7.744 -1.611 1.00 98.44 72 ILE A O 1
ATOM 512 N N . GLY A 1 73 ? 5.303 -6.230 -2.814 1.00 98.06 73 GLY A N 1
ATOM 513 C CA . GLY A 1 73 ? 4.196 -6.099 -1.861 1.00 98.06 73 GLY A CA 1
ATOM 514 C C . GLY A 1 73 ? 2.994 -6.997 -2.159 1.00 98.06 73 GLY A C 1
ATOM 515 O O . GLY A 1 73 ? 2.052 -7.019 -1.362 1.00 98.06 73 GLY A O 1
ATOM 516 N N . PHE A 1 74 ? 3.023 -7.792 -3.237 1.00 98.50 74 PHE A N 1
ATOM 517 C CA . PHE A 1 74 ? 1.889 -8.639 -3.615 1.00 98.50 74 PHE A CA 1
ATOM 518 C C . PHE A 1 74 ? 1.509 -9.632 -2.509 1.00 98.50 74 PHE A C 1
ATOM 520 O O . PHE A 1 74 ? 0.330 -9.852 -2.237 1.00 98.50 74 PHE A O 1
ATOM 527 N N . GLN A 1 75 ? 2.498 -10.190 -1.801 1.00 98.31 75 GLN A N 1
ATOM 528 C CA . GLN A 1 75 ? 2.247 -11.155 -0.729 1.00 98.31 75 GLN A CA 1
ATOM 529 C C . GLN A 1 75 ? 1.387 -10.560 0.398 1.00 98.31 75 GLN A C 1
ATOM 531 O O . GLN A 1 75 ? 0.441 -11.201 0.861 1.00 98.31 75 GLN A O 1
ATOM 536 N N . CYS A 1 76 ? 1.687 -9.336 0.854 1.00 97.12 76 CYS A N 1
ATOM 537 C CA . CYS A 1 76 ? 0.909 -8.728 1.933 1.00 97.12 76 CYS A CA 1
ATOM 538 C C . CYS A 1 76 ? -0.471 -8.268 1.452 1.00 97.12 76 CYS A C 1
ATOM 540 O O . CYS A 1 76 ? -1.437 -8.381 2.210 1.00 97.12 76 CYS A O 1
ATOM 542 N N . LEU A 1 77 ? -0.577 -7.823 0.194 1.00 98.31 77 LEU A N 1
ATOM 543 C CA . LEU A 1 77 ? -1.848 -7.484 -0.441 1.00 98.31 77 LEU A CA 1
ATOM 544 C C . LEU A 1 77 ? -2.763 -8.706 -0.539 1.00 98.31 77 LEU A C 1
ATOM 546 O O . LEU A 1 77 ? -3.893 -8.658 -0.059 1.00 98.31 77 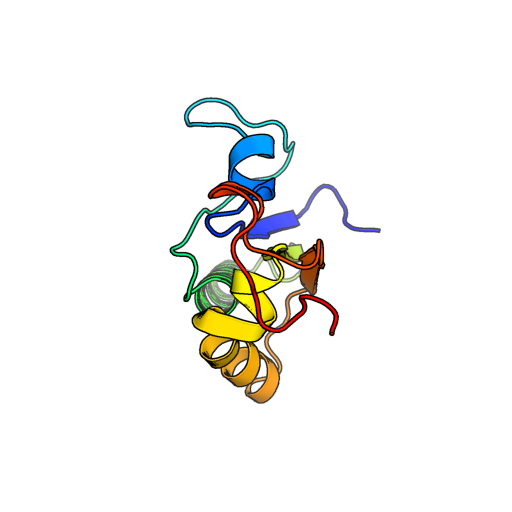LEU A O 1
ATOM 550 N N . SER A 1 78 ? -2.254 -9.820 -1.069 1.00 98.38 78 SER A N 1
ATOM 551 C CA . SER A 1 78 ? -2.990 -11.084 -1.162 1.00 98.38 78 SER A CA 1
ATOM 552 C C . SER A 1 78 ? -3.488 -11.544 0.208 1.00 98.38 78 SER A C 1
ATOM 554 O O . SER A 1 78 ? -4.638 -11.945 0.349 1.00 98.38 78 SER A O 1
ATOM 556 N N . SER A 1 79 ? -2.642 -11.450 1.235 1.00 98.12 79 SER A N 1
ATOM 557 C CA . SER A 1 79 ? -3.004 -11.856 2.594 1.00 98.12 79 SER A CA 1
ATOM 558 C C . SER A 1 79 ? -4.062 -10.940 3.228 1.00 98.12 79 SER A C 1
ATOM 560 O O . SER A 1 79 ? -4.922 -11.405 3.974 1.00 98.12 79 SER A O 1
ATOM 562 N N . ALA A 1 80 ? -4.020 -9.633 2.957 1.00 98.38 80 ALA A N 1
ATOM 563 C CA . ALA A 1 80 ? -5.047 -8.705 3.423 1.00 98.38 80 ALA A CA 1
ATOM 564 C C . ALA A 1 80 ? -6.392 -8.917 2.710 1.00 98.38 80 ALA A C 1
ATOM 566 O O . ALA A 1 80 ? -7.435 -8.883 3.362 1.00 98.38 80 ALA A O 1
ATOM 567 N N . ALA A 1 81 ? -6.360 -9.210 1.407 1.00 98.12 81 ALA A N 1
ATOM 568 C CA . ALA A 1 81 ? -7.546 -9.562 0.633 1.00 98.12 81 ALA A CA 1
ATOM 569 C C . ALA A 1 81 ? -8.194 -10.863 1.136 1.00 98.12 81 ALA A C 1
ATOM 571 O O . ALA A 1 81 ? -9.407 -10.908 1.314 1.00 98.12 81 ALA A O 1
ATOM 572 N N . GLU A 1 82 ? -7.396 -11.891 1.452 1.00 98.50 82 GLU A N 1
ATOM 573 C CA . GLU A 1 82 ? -7.884 -13.152 2.037 1.00 98.50 82 GLU A CA 1
ATOM 574 C C . GLU A 1 82 ? -8.640 -12.928 3.357 1.00 98.50 82 GLU A C 1
ATOM 576 O O . GLU A 1 82 ? -9.656 -13.569 3.620 1.00 98.50 82 GLU A O 1
ATOM 581 N N . ARG A 1 83 ? -8.174 -11.982 4.181 1.00 97.81 83 ARG A N 1
ATOM 582 C CA . ARG A 1 83 ? -8.827 -11.607 5.443 1.00 97.81 83 ARG A CA 1
ATOM 583 C C . ARG A 1 83 ? -10.000 -10.641 5.275 1.00 97.81 83 ARG A C 1
ATOM 585 O O . ARG A 1 83 ? -10.625 -10.310 6.280 1.00 97.81 83 ARG A O 1
ATOM 592 N N . ASN A 1 84 ? -10.284 -10.191 4.051 1.00 97.25 84 ASN A N 1
ATOM 593 C CA . ASN A 1 84 ? -11.275 -9.158 3.759 1.00 97.25 84 ASN A CA 1
ATOM 594 C C . ASN A 1 84 ? -11.090 -7.917 4.655 1.00 97.25 84 ASN A C 1
ATOM 596 O O . ASN A 1 84 ? -12.031 -7.445 5.292 1.00 97.25 84 ASN A O 1
ATOM 600 N N . GLU A 1 85 ? -9.843 -7.450 4.770 1.00 98.00 85 GLU A N 1
ATOM 601 C CA . GLU A 1 85 ? -9.521 -6.255 5.554 1.00 98.00 85 GLU A CA 1
ATOM 602 C C . GLU A 1 85 ? -10.226 -5.022 4.975 1.00 98.00 85 GLU A C 1
ATOM 604 O O . GLU A 1 85 ? -10.246 -4.814 3.762 1.00 98.00 85 GLU A O 1
ATOM 609 N N . ASP A 1 86 ? -10.779 -4.188 5.853 1.00 97.06 86 ASP A N 1
ATOM 610 C CA . ASP A 1 86 ? -11.579 -3.025 5.466 1.00 97.06 86 ASP A CA 1
ATOM 611 C C . ASP A 1 86 ? -10.698 -1.795 5.191 1.00 97.06 86 ASP A C 1
ATOM 613 O O . ASP A 1 86 ? -10.500 -0.917 6.034 1.00 97.06 86 ASP A O 1
ATOM 617 N N . PHE A 1 87 ? -10.096 -1.756 4.006 1.00 97.81 87 PHE A N 1
ATOM 618 C CA . PHE A 1 87 ? -9.404 -0.578 3.495 1.00 97.81 87 PHE A CA 1
ATOM 619 C C . PHE A 1 87 ? -9.462 -0.518 1.969 1.00 97.81 87 PHE A C 1
ATOM 621 O O . PHE A 1 87 ? -9.633 -1.524 1.282 1.00 97.81 87 PHE A O 1
ATOM 628 N N . LEU A 1 88 ? -9.251 0.675 1.419 1.00 97.69 88 LEU A N 1
ATOM 629 C CA . LEU A 1 88 ? -9.119 0.872 -0.019 1.00 97.69 88 LEU A CA 1
ATOM 630 C C . LEU A 1 88 ? -7.656 0.713 -0.441 1.00 97.69 88 LEU A C 1
ATOM 632 O O . LEU A 1 88 ? -6.788 1.409 0.080 1.00 97.69 88 LEU A O 1
ATOM 636 N N . TYR A 1 89 ? -7.373 -0.156 -1.409 1.00 98.31 89 TYR A N 1
ATOM 637 C CA 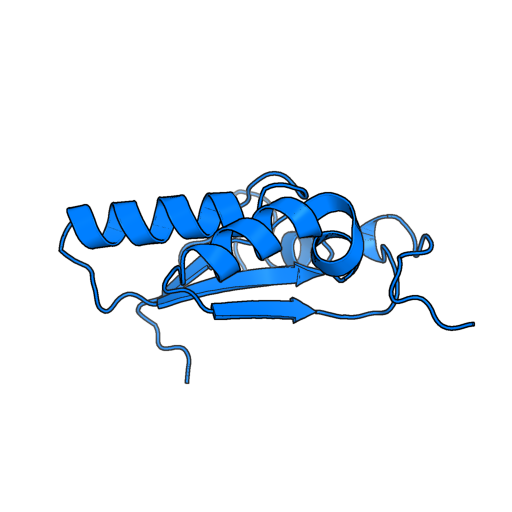. TYR A 1 89 ? -6.045 -0.278 -2.015 1.00 98.31 89 TYR A CA 1
ATOM 638 C C . TYR A 1 89 ? -6.051 0.284 -3.434 1.00 98.31 89 TYR A C 1
ATOM 640 O O . TYR A 1 89 ? -6.829 -0.166 -4.273 1.00 98.31 89 TYR A O 1
ATOM 648 N N . VAL A 1 90 ? -5.176 1.249 -3.712 1.00 98.00 90 VAL A N 1
ATOM 649 C CA . VAL A 1 90 ? -5.026 1.860 -5.035 1.00 98.00 90 VAL A CA 1
ATOM 650 C C . VAL A 1 90 ? -3.617 1.599 -5.550 1.00 98.00 90 VAL A C 1
ATOM 652 O O . VAL A 1 90 ? -2.636 2.057 -4.960 1.00 98.00 90 VAL A O 1
ATOM 655 N N . CYS A 1 91 ? -3.538 0.891 -6.676 1.00 98.25 91 CYS A N 1
ATOM 656 C CA . CYS A 1 91 ? -2.322 0.769 -7.467 1.00 98.25 91 CYS A CA 1
ATOM 657 C C . CYS A 1 91 ? -2.237 1.940 -8.449 1.00 98.25 91 CYS A C 1
ATOM 659 O O . CYS A 1 91 ? -3.066 2.077 -9.348 1.00 98.25 91 CYS A O 1
ATOM 661 N N . LEU A 1 92 ? -1.228 2.782 -8.273 1.00 97.81 92 LEU A N 1
ATOM 662 C CA . LEU A 1 92 ? -0.831 3.822 -9.209 1.00 97.81 92 LEU A CA 1
ATOM 663 C C . LEU A 1 92 ? 0.114 3.188 -10.232 1.00 97.81 92 LEU A C 1
ATOM 665 O O . LEU A 1 92 ? 1.333 3.256 -10.081 1.00 97.81 92 LEU A O 1
ATOM 669 N N . ASP A 1 93 ? -0.469 2.514 -11.220 1.00 98.00 93 ASP A N 1
ATOM 670 C CA . ASP A 1 93 ? 0.280 1.777 -12.235 1.00 98.00 93 ASP A CA 1
ATOM 671 C C . ASP A 1 93 ? 0.868 2.732 -13.275 1.00 98.00 93 ASP A C 1
ATOM 673 O O . ASP A 1 93 ? 0.144 3.345 -14.061 1.00 98.00 93 ASP A O 1
ATOM 677 N N . ASN A 1 94 ? 2.185 2.906 -13.234 1.00 96.75 94 ASN A N 1
ATOM 678 C CA . ASN A 1 94 ? 2.941 3.647 -14.238 1.00 96.75 94 ASN A CA 1
ATOM 679 C C . ASN A 1 94 ? 3.971 2.752 -14.944 1.00 96.75 94 ASN A C 1
ATOM 681 O O . ASN A 1 94 ? 4.917 3.269 -15.538 1.00 96.75 94 ASN A O 1
ATOM 685 N N . GLU A 1 95 ? 3.739 1.434 -14.908 1.00 97.94 95 GLU A N 1
ATOM 686 C CA . GLU 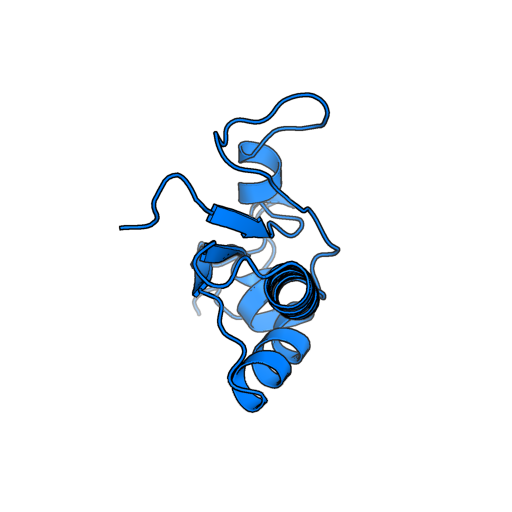A 1 95 ? 4.441 0.423 -15.703 1.00 97.94 95 GLU A CA 1
ATOM 687 C C . GLU A 1 95 ? 5.951 0.295 -15.418 1.00 97.94 95 GLU A C 1
ATOM 689 O O . GLU A 1 95 ? 6.713 -0.204 -16.254 1.00 97.94 95 GLU A O 1
ATOM 694 N N . GLY A 1 96 ? 6.406 0.700 -14.227 1.00 97.56 96 GLY A N 1
ATOM 695 C CA . GLY A 1 96 ? 7.783 0.496 -13.787 1.00 97.56 96 GLY A CA 1
ATOM 696 C C . GLY A 1 96 ? 8.115 1.111 -12.427 1.00 97.56 96 GLY A C 1
ATOM 697 O O . GLY A 1 96 ? 7.397 1.928 -11.858 1.00 97.56 96 GLY A O 1
ATOM 698 N N . TYR A 1 97 ? 9.307 0.810 -11.913 1.00 98.06 97 TYR A N 1
ATOM 699 C CA . TYR A 1 97 ? 9.850 1.458 -10.717 1.00 98.06 97 TYR A CA 1
ATOM 700 C C . TYR A 1 97 ? 10.337 2.879 -11.033 1.00 98.06 97 TYR A C 1
ATOM 702 O O . TYR A 1 97 ? 11.532 3.182 -11.057 1.00 98.06 97 TYR A O 1
ATOM 710 N N . MET A 1 98 ? 9.395 3.786 -11.282 1.00 97.62 98 MET A N 1
ATOM 711 C CA . MET A 1 98 ? 9.686 5.128 -11.789 1.00 97.62 98 MET A CA 1
ATOM 712 C C . MET A 1 98 ? 10.539 5.959 -10.829 1.00 97.62 98 MET A C 1
ATOM 714 O O . MET A 1 98 ? 11.434 6.681 -11.264 1.00 97.62 98 MET A O 1
ATOM 718 N N . ASN A 1 99 ? 10.335 5.806 -9.517 1.00 97.19 99 ASN A N 1
ATOM 719 C CA . ASN A 1 99 ? 11.081 6.564 -8.510 1.00 97.19 99 ASN A CA 1
ATOM 720 C C . ASN A 1 99 ? 12.589 6.277 -8.531 1.00 97.19 99 ASN A C 1
ATOM 722 O O . ASN A 1 99 ? 13.392 7.139 -8.188 1.00 97.19 99 ASN A O 1
ATOM 726 N N . THR A 1 100 ? 12.978 5.065 -8.914 1.00 96.88 100 THR A N 1
ATOM 727 C CA . THR A 1 100 ? 14.377 4.633 -8.929 1.00 96.88 100 THR A CA 1
ATOM 728 C C . THR A 1 100 ? 15.020 4.750 -10.310 1.00 96.88 100 THR A C 1
ATOM 730 O O . THR A 1 100 ? 16.176 4.364 -10.459 1.00 96.88 100 THR A O 1
ATOM 733 N N . GLY A 1 101 ? 14.326 5.325 -11.298 1.00 97.06 101 GLY A N 1
ATOM 734 C CA . GLY A 1 101 ? 14.835 5.484 -12.663 1.00 97.06 101 GLY A CA 1
ATOM 735 C C . GLY A 1 101 ? 14.233 4.512 -13.677 1.00 97.06 101 GLY A C 1
ATOM 736 O O . GLY A 1 101 ? 14.939 4.088 -14.586 1.00 97.06 101 GLY A O 1
ATOM 737 N N . ALA A 1 102 ? 12.945 4.184 -13.529 1.00 96.38 102 ALA A N 1
ATOM 738 C CA . ALA A 1 102 ? 12.158 3.399 -14.486 1.00 96.38 102 ALA A CA 1
ATOM 739 C C . ALA A 1 102 ? 12.702 1.980 -14.733 1.00 96.38 102 ALA A C 1
ATOM 741 O O . ALA A 1 102 ? 12.770 1.503 -15.866 1.00 96.38 102 ALA A O 1
ATOM 742 N N . GLN A 1 103 ? 13.098 1.283 -13.665 1.00 98.19 103 GLN A N 1
ATOM 743 C CA . GLN A 1 103 ? 13.394 -0.144 -13.759 1.00 98.19 103 GLN A CA 1
ATOM 744 C C . GLN A 1 103 ? 12.123 -0.931 -14.081 1.00 98.19 103 GLN A C 1
ATOM 746 O O . GLN A 1 103 ? 11.026 -0.561 -13.667 1.00 98.19 103 GLN A O 1
ATOM 751 N N . LYS A 1 104 ? 12.296 -2.055 -14.775 1.00 97.44 104 LYS A N 1
ATOM 752 C CA . LYS A 1 104 ? 11.212 -2.978 -15.109 1.00 97.44 104 LYS A CA 1
ATOM 753 C C . LYS A 1 104 ? 10.471 -3.455 -13.851 1.00 97.44 104 LYS A C 1
ATOM 755 O O . LYS A 1 104 ? 11.120 -3.863 -12.888 1.00 97.44 104 LYS A O 1
ATOM 760 N N . SER A 1 105 ? 9.144 -3.480 -13.915 1.00 97.69 105 SER A N 1
ATOM 761 C CA . SER A 1 105 ? 8.249 -4.167 -12.977 1.00 97.69 105 SER A CA 1
ATOM 762 C C . SER A 1 105 ? 7.466 -5.274 -13.691 1.00 97.69 105 SER A C 1
ATOM 764 O O . SER A 1 105 ? 7.598 -5.459 -14.907 1.00 97.69 105 SER A O 1
ATOM 766 N N . SER A 1 106 ? 6.639 -6.025 -12.958 1.00 97.75 106 SER A N 1
ATOM 767 C CA . SER A 1 106 ? 5.718 -6.984 -13.585 1.00 97.75 106 SER A CA 1
ATOM 768 C C . SER A 1 106 ? 4.582 -6.344 -14.392 1.00 97.75 106 SER A C 1
ATOM 770 O O . SER A 1 106 ? 3.946 -7.071 -15.152 1.00 97.75 106 SER A O 1
ATOM 772 N N . SER A 1 107 ? 4.325 -5.032 -14.279 1.00 97.75 107 SER A N 1
ATOM 773 C CA . SER A 1 107 ? 3.345 -4.345 -15.140 1.00 97.75 107 SER A CA 1
ATOM 774 C C . SER A 1 107 ? 3.959 -3.713 -16.395 1.00 97.75 107 SER A C 1
ATOM 776 O O . SER A 1 107 ? 3.217 -3.280 -17.270 1.00 97.75 107 SER A O 1
ATOM 778 N N . THR A 1 108 ? 5.291 -3.705 -16.547 1.00 97.81 108 THR A N 1
ATOM 779 C CA . THR A 1 108 ? 5.949 -3.183 -17.757 1.00 97.81 108 THR A CA 1
ATOM 780 C C . THR A 1 108 ? 5.523 -3.961 -19.021 1.00 97.81 108 THR A C 1
ATOM 782 O O . THR A 1 108 ? 5.713 -5.184 -19.054 1.00 97.81 108 THR A O 1
ATOM 785 N N . PRO A 1 109 ? 5.020 -3.288 -20.081 1.00 96.06 109 PRO A N 1
ATOM 786 C CA . PRO A 1 109 ? 4.607 -3.923 -21.335 1.00 96.06 109 PRO A CA 1
ATOM 787 C C . PRO A 1 109 ? 5.698 -4.744 -22.041 1.00 96.06 109 PRO A C 1
ATOM 789 O O . PRO A 1 109 ? 6.899 -4.547 -21.829 1.00 96.06 109 PRO A O 1
ATOM 792 N N . HIS A 1 110 ? 5.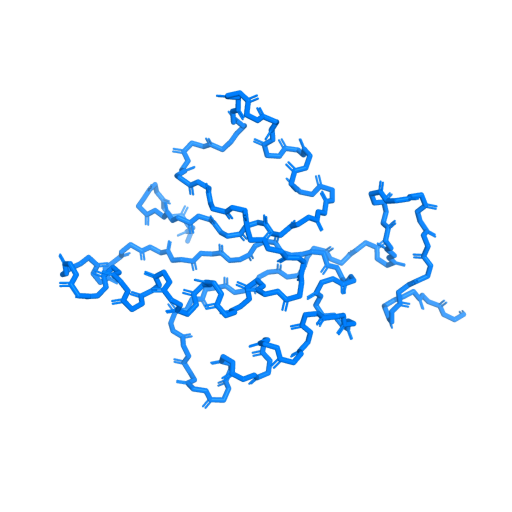251 -5.660 -22.907 1.00 84.50 110 HIS A N 1
ATOM 793 C CA . HIS A 1 110 ? 6.091 -6.528 -23.741 1.00 84.50 110 HIS A CA 1
ATOM 794 C C . HIS A 1 110 ? 6.446 -5.914 -25.095 1.00 84.50 110 HIS A C 1
ATOM 796 O O . HIS A 1 110 ? 5.564 -5.266 -25.702 1.00 84.50 110 HIS A O 1
#

Mean predicted aligned error: 2.61 Å

Radius of gyration: 13.89 Å; Cα contacts (8 Å, |Δi|>4): 206; chains: 1; bounding box: 31×32×43 Å

Sequence (110 aa):
EIGADAMAVIPPSCMAIIAGPQPYSSLKIPVYQPTLEASAAAASGLRRALDAQGKRETTVVVLAGDGGTYDIGFQCLSSAAERNEDFLYVCLDNEGYMNTGAQKSSSTPH

Foldseek 3Di:
DQDQLEEEEEEPAVVVVQLDDPPDGPDSHHYDYDHLQCRLVVLLVVQVVCVVVVNNPRAYEYEHEQCSPVHRNVVSVVVSVVVVRRHHYDYPYPQARVVVPGHGDPSHDD

Nearest PDB structures (foldseek):
  9bt4-assembly2_C  TM=9.725E-01  e=4.748E-11  Methanosarcina acetivorans C2A
  5exd-assembly2_L  TM=9.089E-01  e=4.311E-10  Moorella thermoacetica ATCC 39073
  6cip-assembly3_E  TM=8.888E-01  e=6.589E-04  Moorella thermoacetica ATCC 39073
  8ogh-assembly1_B  TM=6.953E-01  e=4.158E-02  Mycobacterium tuberculosis H37Rv
  8ogh-assembly1_A  TM=6.977E-01  e=5.433E-02  Mycobacterium tuberculosis H37Rv

pLDDT: mean 96.36, std 4.47, range [60.84, 98.62]